Protein AF-A0A7Y3JF24-F1 (afdb_monomer_lite)

pLDDT: mean 71.22, std 14.83, range [37.09, 92.19]

Radius of gyration: 45.3 Å; chains: 1; bounding box: 40×68×138 Å

Secondary structure (DSSP, 8-state):
---------------------PPPP--PPPPP------PPP-SPPPPEEEEEETTEEETTTSS--TT-PEEEEPPPPPPPPP--PPPP-

Structure (mmCIF, N/CA/C/O backbone):
data_AF-A0A7Y3JF24-F1
#
_entry.id   AF-A0A7Y3JF24-F1
#
loop_
_atom_site.group_PDB
_atom_site.id
_atom_site.type_symbol
_atom_site.label_atom_id
_atom_site.label_alt_id
_atom_site.label_comp_id
_atom_site.label_asym_id
_atom_site.label_entity_id
_atom_site.label_seq_id
_atom_site.pdbx_PDB_ins_code
_atom_site.Cartn_x
_atom_site.Cartn_y
_atom_site.Cartn_z
_atom_site.occupancy
_atom_site.B_iso_or_equiv
_atom_site.auth_seq_id
_atom_site.auth_comp_id
_atom_site.auth_asym_id
_atom_site.auth_atom_id
_atom_site.pdbx_PDB_model_num
ATOM 1 N N . GLY A 1 1 ? 20.400 25.027 113.819 1.00 37.09 1 GLY A N 1
ATOM 2 C CA . GLY A 1 1 ? 19.270 24.858 112.885 1.00 37.09 1 GLY A CA 1
ATOM 3 C C . GLY A 1 1 ? 19.347 26.006 111.913 1.00 37.09 1 GLY A C 1
ATOM 4 O O . GLY A 1 1 ? 19.599 27.105 112.376 1.00 37.09 1 GLY A O 1
ATOM 5 N N . GLY A 1 2 ? 19.332 25.808 110.595 1.00 41.28 2 GLY A N 1
ATOM 6 C CA . GLY A 1 2 ? 18.331 25.018 109.866 1.00 41.28 2 GLY A CA 1
ATOM 7 C C . GLY A 1 2 ? 17.032 25.826 109.916 1.00 41.28 2 GLY A C 1
ATOM 8 O O . GLY A 1 2 ? 16.512 25.998 111.010 1.00 41.28 2 GLY A O 1
ATOM 9 N N . ASP A 1 3 ? 16.515 26.423 108.852 1.00 44.97 3 ASP A N 1
ATOM 10 C CA . ASP A 1 3 ? 16.680 26.194 107.418 1.00 44.97 3 ASP A CA 1
ATOM 11 C C . ASP A 1 3 ? 16.453 27.532 106.685 1.00 44.97 3 ASP A C 1
ATOM 13 O O . ASP A 1 3 ? 15.675 28.373 107.141 1.00 44.97 3 ASP A O 1
ATOM 17 N N . TRP A 1 4 ? 17.214 27.769 105.618 1.00 43.56 4 TRP A N 1
ATOM 18 C CA . TRP A 1 4 ? 17.346 29.063 104.950 1.00 43.56 4 TRP A CA 1
ATOM 19 C C . TRP A 1 4 ? 16.139 29.358 104.059 1.00 43.56 4 TRP A C 1
ATOM 21 O O . TRP A 1 4 ? 16.043 28.892 102.927 1.00 43.56 4 TRP A O 1
ATOM 31 N N . GLY A 1 5 ? 15.238 30.196 104.566 1.00 42.53 5 GLY A N 1
ATOM 32 C CA . GLY A 1 5 ? 14.264 30.889 103.739 1.00 42.53 5 GLY A CA 1
ATOM 33 C C . GLY A 1 5 ? 14.933 31.944 102.854 1.00 42.53 5 GLY A C 1
ATOM 34 O O . GLY A 1 5 ? 15.720 32.755 103.335 1.00 42.53 5 GLY A O 1
ATOM 35 N N . GLY A 1 6 ? 14.535 31.974 101.583 1.00 41.47 6 GLY A N 1
ATOM 36 C CA . GLY A 1 6 ? 14.558 33.193 100.776 1.00 41.47 6 GLY A CA 1
ATOM 37 C C . GLY A 1 6 ? 15.671 33.301 99.736 1.00 41.47 6 GLY A C 1
ATOM 38 O O . GLY A 1 6 ? 16.727 33.858 99.996 1.00 41.47 6 GLY A O 1
ATO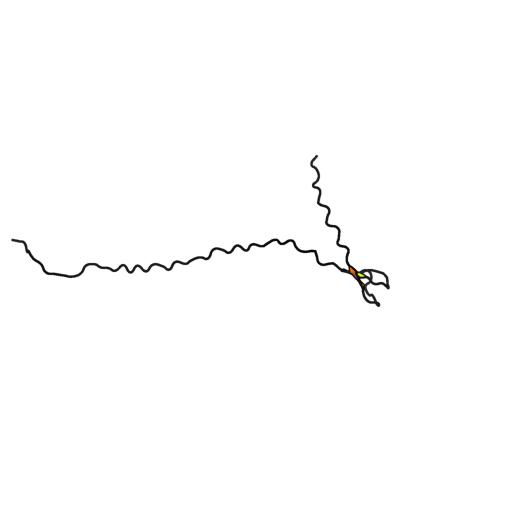M 39 N N . GLY A 1 7 ? 15.349 32.861 98.520 1.00 50.97 7 GLY A N 1
ATOM 40 C CA . GLY A 1 7 ? 15.237 33.768 97.374 1.00 50.97 7 GLY A CA 1
ATOM 41 C C . GLY A 1 7 ? 16.480 34.532 96.916 1.00 50.97 7 GLY A C 1
ATOM 42 O O . GLY A 1 7 ? 16.737 35.639 97.370 1.00 50.97 7 GLY A O 1
ATOM 43 N N . TRP A 1 8 ? 17.125 33.988 95.890 1.00 47.12 8 TRP A N 1
ATOM 44 C CA . TRP A 1 8 ? 17.653 34.695 94.716 1.00 47.12 8 TRP A CA 1
ATOM 45 C C . TRP A 1 8 ? 17.868 33.581 93.674 1.00 47.12 8 TRP A C 1
ATOM 47 O O . TRP A 1 8 ? 18.544 32.600 93.949 1.00 47.12 8 TRP A O 1
ATOM 57 N N . GLY A 1 9 ? 17.037 33.469 92.644 1.00 46.88 9 GLY A N 1
ATOM 58 C CA . GLY A 1 9 ? 17.105 34.334 91.477 1.00 46.88 9 GLY A CA 1
ATOM 59 C C . GLY A 1 9 ? 18.016 33.646 90.463 1.00 46.88 9 GLY A C 1
ATOM 60 O O . GLY A 1 9 ? 19.225 33.750 90.619 1.00 46.88 9 GLY A O 1
ATOM 61 N N . ASP A 1 10 ? 17.388 32.963 89.491 1.00 48.62 10 ASP A N 1
ATOM 62 C CA . ASP A 1 10 ? 17.936 32.753 88.142 1.00 48.62 10 ASP A CA 1
ATOM 63 C C . ASP A 1 10 ? 19.173 31.796 88.102 1.00 48.62 10 ASP A C 1
ATOM 65 O O . ASP A 1 10 ? 19.858 31.575 89.087 1.00 48.62 10 ASP A O 1
ATOM 69 N N . ASP A 1 11 ? 19.547 30.997 87.112 1.00 51.47 11 ASP A N 1
ATOM 70 C CA . ASP A 1 11 ? 19.305 30.807 85.695 1.00 51.47 11 ASP A CA 1
ATOM 71 C C . ASP A 1 11 ? 19.874 29.387 85.452 1.00 51.47 11 ASP A C 1
ATOM 73 O O . ASP A 1 11 ? 20.989 29.082 85.871 1.00 51.47 11 ASP A O 1
ATOM 77 N N . TRP A 1 12 ? 19.157 28.394 84.942 1.00 47.12 12 TRP A N 1
ATOM 78 C CA . TRP A 1 12 ? 19.286 27.965 83.548 1.00 47.12 12 TRP A CA 1
ATOM 79 C C . TRP A 1 12 ? 18.461 26.683 83.417 1.00 47.12 12 TRP A C 1
ATOM 81 O O . TRP A 1 12 ? 18.915 25.575 83.708 1.00 47.12 12 TRP A O 1
ATOM 91 N N . ALA A 1 13 ? 17.209 26.842 83.000 1.00 48.22 13 ALA A N 1
ATOM 92 C CA . ALA A 1 13 ? 16.398 25.739 82.513 1.00 48.22 13 ALA A CA 1
ATOM 93 C C . ALA A 1 13 ? 17.156 24.998 81.394 1.00 48.22 13 ALA A C 1
ATOM 95 O O . ALA A 1 13 ? 17.758 25.664 80.546 1.00 48.22 13 ALA A O 1
ATOM 96 N N . PRO A 1 14 ? 17.083 23.659 81.279 1.00 51.12 14 PRO A N 1
ATOM 97 C CA . PRO A 1 14 ? 17.454 23.001 80.040 1.00 51.12 14 PRO A CA 1
ATOM 98 C C . PRO A 1 14 ? 16.333 23.232 79.018 1.00 51.12 14 PRO A C 1
ATOM 100 O O . PRO A 1 14 ? 15.598 22.325 78.633 1.00 51.12 14 PRO A O 1
ATOM 103 N N . GLY A 1 15 ? 16.225 24.478 78.552 1.00 53.34 15 GLY A N 1
ATOM 104 C CA . GLY A 1 15 ? 15.813 24.770 77.192 1.00 53.34 15 GLY A CA 1
ATOM 105 C C . GLY A 1 15 ? 16.884 24.207 76.265 1.00 53.34 15 GLY A C 1
ATOM 106 O O . GLY A 1 15 ? 17.779 24.918 75.833 1.00 53.34 15 GLY A O 1
ATOM 107 N N . PHE A 1 16 ? 16.831 22.904 75.999 1.00 56.19 16 PHE A N 1
ATOM 108 C CA . PHE A 1 16 ? 17.550 22.315 74.875 1.00 56.19 16 PHE A CA 1
ATOM 109 C C . PHE A 1 16 ? 16.568 22.204 73.720 1.00 56.19 16 PHE A C 1
ATOM 111 O O . PHE A 1 16 ? 15.953 21.176 73.459 1.00 56.19 16 PHE A O 1
ATOM 118 N N . ASN A 1 17 ? 16.387 23.362 73.095 1.00 55.59 17 ASN A N 1
ATOM 119 C CA . ASN A 1 17 ? 15.908 23.610 71.744 1.00 55.59 17 ASN A CA 1
ATOM 120 C C . ASN A 1 17 ? 16.081 22.368 70.856 1.00 55.59 17 ASN A C 1
ATOM 122 O O . ASN A 1 17 ? 17.134 22.141 70.255 1.00 55.59 17 ASN A O 1
ATOM 126 N N . ALA A 1 18 ? 15.023 21.571 70.763 1.00 54.81 18 ALA A N 1
ATOM 127 C CA . ALA A 1 18 ? 14.914 20.498 69.800 1.00 54.81 18 ALA A CA 1
ATOM 128 C C . ALA A 1 18 ? 14.633 21.144 68.436 1.00 54.81 18 ALA A C 1
ATOM 130 O O . ALA A 1 18 ? 13.510 21.131 67.938 1.00 54.81 18 ALA A O 1
ATOM 131 N N . TRP A 1 19 ? 15.658 21.759 67.840 1.00 55.94 19 TRP A N 1
ATOM 132 C CA . TRP A 1 19 ? 15.673 22.066 66.411 1.00 55.94 19 TRP A CA 1
ATOM 133 C C . TRP A 1 19 ? 15.773 20.737 65.664 1.00 55.94 19 TRP A C 1
ATOM 135 O O . TRP A 1 19 ? 16.820 20.343 65.155 1.00 55.94 19 TRP A O 1
ATOM 145 N N . VAL A 1 20 ? 14.668 19.996 65.686 1.00 64.25 20 VAL A N 1
ATOM 146 C CA . VAL A 1 20 ? 14.496 18.749 64.960 1.00 64.25 20 VAL A CA 1
ATOM 147 C C . VAL A 1 20 ? 14.359 19.141 63.503 1.00 64.25 20 VAL A C 1
ATOM 149 O O . VAL A 1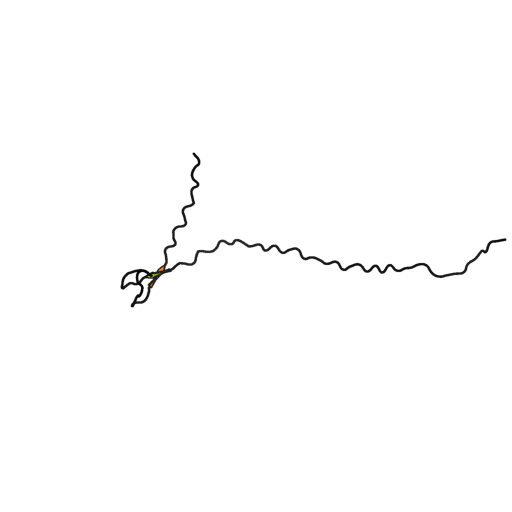 20 ? 13.324 19.641 63.065 1.00 64.25 20 VAL A O 1
ATOM 152 N N . TYR A 1 21 ? 15.441 18.966 62.757 1.00 70.88 21 TYR A N 1
ATOM 153 C CA . TYR A 1 21 ? 15.415 19.126 61.317 1.00 70.88 21 TYR A CA 1
ATOM 154 C C . TYR A 1 21 ? 14.499 18.044 60.735 1.00 70.88 21 TYR A C 1
ATOM 156 O O . TYR A 1 21 ? 14.839 16.860 60.736 1.00 70.88 21 TYR A O 1
ATOM 164 N N . ALA A 1 22 ? 13.305 18.437 60.295 1.00 74.19 22 ALA A N 1
ATOM 165 C CA . ALA A 1 22 ? 12.384 17.524 59.635 1.00 74.19 22 ALA A CA 1
ATOM 166 C C . ALA A 1 22 ? 12.936 17.180 58.239 1.00 74.19 22 ALA A C 1
ATOM 168 O O . ALA A 1 22 ? 13.303 18.092 57.493 1.00 74.19 22 ALA A O 1
ATOM 169 N N . PRO A 1 23 ? 13.019 15.892 57.862 1.00 79.62 23 PRO A N 1
ATOM 170 C CA . PRO A 1 23 ? 13.503 15.518 56.542 1.00 79.62 23 PRO A CA 1
ATOM 171 C C . PRO A 1 23 ? 12.547 16.028 55.449 1.00 79.62 23 PRO A C 1
ATOM 173 O O . PRO A 1 23 ? 11.329 16.048 55.655 1.00 79.62 23 PRO A O 1
ATOM 176 N N . PRO A 1 24 ? 13.067 16.424 54.273 1.00 78.00 24 PRO A N 1
ATOM 177 C CA . PRO A 1 24 ? 12.230 16.876 53.171 1.00 78.00 24 PRO A CA 1
ATOM 178 C C . PRO A 1 24 ? 11.392 15.714 52.620 1.00 78.00 24 PRO A C 1
ATOM 180 O O . PRO A 1 24 ? 11.912 14.641 52.313 1.00 78.00 24 PRO A O 1
ATOM 183 N N . MET A 1 25 ? 10.084 15.928 52.477 1.00 77.88 25 MET A N 1
ATOM 184 C CA . MET A 1 25 ? 9.175 14.951 51.876 1.00 77.88 25 MET A CA 1
ATOM 185 C C . MET A 1 25 ? 9.327 14.962 50.352 1.00 77.88 25 MET A C 1
ATOM 187 O O . MET A 1 25 ? 9.176 16.002 49.712 1.00 77.88 25 MET A O 1
ATOM 191 N N . VAL A 1 26 ? 9.598 13.799 49.759 1.00 81.94 26 VAL A N 1
ATOM 192 C CA . VAL A 1 26 ? 9.648 13.634 48.301 1.00 81.94 26 VAL A CA 1
ATOM 193 C C . VAL A 1 26 ? 8.256 13.258 47.805 1.00 81.94 26 VAL A C 1
ATOM 195 O O . VAL A 1 26 ? 7.766 12.165 48.084 1.00 81.94 26 VAL A O 1
ATOM 198 N N . VAL A 1 27 ? 7.617 14.153 47.052 1.00 81.25 27 VAL A N 1
ATOM 199 C CA . VAL A 1 27 ? 6.354 13.846 46.370 1.00 81.25 27 VAL A CA 1
ATOM 200 C C . VAL A 1 27 ? 6.675 13.031 45.119 1.00 81.25 27 VAL A C 1
ATOM 202 O O . VAL A 1 27 ? 7.219 13.553 44.148 1.00 81.25 27 VAL A O 1
ATOM 205 N N . GLN A 1 28 ? 6.355 11.738 45.140 1.00 81.31 28 GLN A N 1
ATOM 206 C CA . GLN A 1 28 ? 6.417 10.909 43.939 1.00 81.31 28 GLN A CA 1
ATOM 207 C C . GLN A 1 28 ? 5.203 11.203 43.059 1.00 81.31 28 GLN A C 1
ATOM 209 O O . GLN A 1 28 ? 4.058 11.053 43.486 1.00 81.31 28 GLN A O 1
ATOM 214 N N . ALA A 1 29 ? 5.455 11.623 41.820 1.00 83.69 29 ALA A N 1
ATOM 215 C CA . ALA A 1 29 ? 4.399 11.769 40.832 1.00 83.69 29 ALA A CA 1
ATOM 216 C C . ALA A 1 29 ? 3.775 10.392 40.527 1.00 83.69 29 ALA A C 1
ATOM 218 O O . ALA A 1 29 ? 4.508 9.404 40.403 1.00 83.69 29 ALA A O 1
ATOM 219 N N . PRO A 1 30 ? 2.441 10.302 40.389 1.00 83.44 30 PRO A N 1
ATOM 220 C CA . PRO A 1 30 ? 1.794 9.042 40.065 1.00 83.44 30 PRO A CA 1
ATOM 221 C C . PRO A 1 30 ? 2.241 8.552 38.679 1.00 83.44 30 PRO A C 1
ATOM 223 O O . PRO A 1 30 ? 2.371 9.366 37.752 1.00 83.44 30 PRO A O 1
ATOM 226 N N . PRO A 1 31 ? 2.443 7.232 38.502 1.00 80.69 31 PRO A N 1
ATOM 227 C CA . PRO A 1 31 ? 2.821 6.673 37.214 1.00 80.69 31 PRO A CA 1
ATOM 228 C C . PRO A 1 31 ? 1.737 6.997 36.186 1.00 80.69 31 PRO A C 1
ATOM 230 O O . PRO A 1 31 ? 0.573 6.620 36.339 1.00 80.69 31 PRO A O 1
ATOM 233 N N . GLN A 1 32 ? 2.126 7.715 35.135 1.00 80.38 32 GLN A N 1
ATOM 234 C CA . GLN A 1 32 ? 1.232 8.040 34.033 1.00 80.38 32 GLN A CA 1
ATOM 235 C C . GLN A 1 32 ? 0.943 6.753 33.261 1.00 80.38 32 GLN A C 1
ATOM 237 O O . GLN A 1 32 ? 1.853 6.113 32.730 1.00 80.38 32 GLN A O 1
ATOM 242 N N . ARG A 1 33 ? -0.327 6.344 33.212 1.00 75.25 33 ARG A N 1
ATOM 243 C CA . ARG A 1 33 ? -0.737 5.223 32.365 1.00 75.25 33 ARG A CA 1
ATOM 244 C C . ARG A 1 33 ? -0.913 5.735 30.944 1.00 75.25 33 ARG A C 1
ATOM 246 O O . ARG A 1 33 ? -1.801 6.536 30.678 1.00 75.25 33 ARG A O 1
ATOM 253 N N . ILE A 1 34 ? -0.072 5.255 30.034 1.00 78.94 34 ILE A N 1
ATOM 254 C CA . ILE A 1 34 ? -0.236 5.491 28.601 1.00 78.94 34 ILE A CA 1
ATOM 255 C C . ILE A 1 34 ? -1.469 4.705 28.152 1.00 78.94 34 ILE A C 1
ATOM 257 O O . ILE A 1 34 ? -1.465 3.474 28.145 1.00 78.94 34 ILE A O 1
ATOM 261 N N . GLN A 1 35 ? -2.543 5.415 27.817 1.00 75.94 35 GLN A N 1
ATOM 262 C CA . GLN A 1 35 ? -3.726 4.819 27.210 1.00 75.94 35 GLN A CA 1
ATOM 263 C C . GLN A 1 35 ? -3.494 4.759 25.700 1.00 75.94 35 GLN A C 1
ATOM 265 O O . GLN A 1 35 ? -3.597 5.767 25.006 1.00 75.94 35 GLN A O 1
ATOM 270 N N . VAL A 1 36 ? -3.141 3.578 25.189 1.00 75.75 36 VAL A N 1
ATOM 271 C CA . VAL A 1 36 ? -3.114 3.344 23.742 1.00 75.75 36 VAL A CA 1
ATOM 272 C C . VAL A 1 36 ? -4.561 3.261 23.283 1.00 75.75 36 VAL A C 1
ATOM 274 O O . VAL A 1 36 ? -5.265 2.295 23.572 1.00 75.75 36 VAL A O 1
ATOM 277 N N . GLN A 1 37 ? -5.031 4.304 22.611 1.00 74.75 37 GLN A N 1
ATOM 278 C CA . GLN A 1 37 ? -6.355 4.291 22.020 1.00 74.75 37 GLN A CA 1
ATOM 279 C C . GLN A 1 37 ? -6.280 3.460 20.739 1.00 74.75 37 GLN A C 1
ATOM 281 O O . GLN A 1 37 ? -5.679 3.871 19.749 1.00 74.75 37 GLN A O 1
ATOM 286 N N . ASN A 1 38 ? -6.854 2.257 20.775 1.00 67.81 38 ASN A N 1
ATOM 287 C CA . ASN A 1 38 ? -7.054 1.424 19.594 1.00 67.81 38 ASN A CA 1
ATOM 288 C C . ASN A 1 38 ? -8.107 2.082 18.690 1.00 67.81 38 ASN A C 1
ATOM 290 O O . ASN A 1 38 ? -9.270 1.680 18.681 1.00 67.81 38 ASN A O 1
ATOM 294 N N . LEU A 1 39 ? -7.714 3.121 17.951 1.00 74.06 39 LEU A N 1
ATOM 295 C CA . LEU A 1 39 ? -8.521 3.601 16.837 1.00 74.06 39 LEU A CA 1
ATOM 296 C C . LEU A 1 39 ? -8.536 2.513 15.753 1.00 74.06 39 LEU A C 1
ATOM 298 O O . LEU A 1 39 ? -7.504 1.872 15.523 1.00 74.06 39 LEU A O 1
ATOM 302 N N . PRO A 1 40 ? -9.679 2.285 15.083 1.00 68.75 40 PRO A N 1
ATOM 303 C CA . PRO A 1 40 ? -9.706 1.417 13.920 1.00 68.75 40 PRO A CA 1
ATOM 304 C C . PRO A 1 40 ? -8.695 1.947 12.901 1.00 68.75 40 PRO A C 1
ATOM 306 O O . PRO A 1 40 ? -8.736 3.118 12.520 1.00 68.75 40 PRO A O 1
ATOM 309 N N . LEU A 1 41 ? -7.765 1.078 12.495 1.00 67.62 41 LEU A N 1
ATOM 310 C CA . LEU A 1 41 ? -6.886 1.335 11.362 1.00 67.62 41 LEU A CA 1
ATOM 311 C C . LEU A 1 41 ? -7.805 1.677 10.186 1.00 67.62 41 LEU A C 1
ATOM 313 O O . LEU A 1 41 ? -8.730 0.920 9.887 1.00 67.62 41 LEU A O 1
ATOM 317 N N . GLY A 1 42 ? -7.612 2.857 9.595 1.00 67.38 42 GLY A N 1
ATOM 318 C CA . GLY A 1 42 ? -8.406 3.303 8.455 1.00 67.38 42 GLY A CA 1
ATOM 319 C C . GLY A 1 42 ? -8.323 2.322 7.276 1.00 67.38 42 GLY A C 1
ATOM 320 O O . GLY A 1 42 ? -7.613 1.315 7.345 1.00 67.38 42 GLY A O 1
ATOM 321 N N . PRO A 1 43 ? -9.032 2.604 6.171 1.00 66.50 43 PRO A N 1
ATOM 322 C CA . PRO A 1 43 ? -8.971 1.771 4.977 1.00 66.50 43 PRO A CA 1
ATOM 323 C C . PRO A 1 43 ? -7.514 1.505 4.592 1.00 66.50 43 PRO A C 1
ATOM 325 O O . PRO A 1 43 ? -6.706 2.436 4.549 1.00 66.50 43 PRO A O 1
ATOM 328 N N . ALA A 1 44 ? -7.177 0.236 4.349 1.00 67.56 44 ALA A N 1
ATOM 329 C CA . ALA A 1 44 ? -5.839 -0.127 3.908 1.00 67.56 44 ALA A CA 1
ATOM 330 C C . ALA A 1 44 ? -5.479 0.692 2.654 1.00 67.56 44 ALA A C 1
ATOM 332 O O . ALA A 1 44 ? -6.353 0.906 1.803 1.00 67.56 44 ALA A O 1
ATOM 333 N N . PRO A 1 45 ? -4.227 1.168 2.528 1.00 66.06 45 PRO A N 1
ATOM 334 C CA . PRO A 1 45 ? -3.820 1.900 1.341 1.00 66.06 45 PRO A CA 1
ATOM 335 C C . PRO A 1 45 ? -4.069 1.033 0.097 1.00 66.06 45 PRO A C 1
ATOM 337 O O . PRO A 1 45 ? -3.837 -0.181 0.146 1.00 66.06 45 PRO A O 1
ATOM 340 N N . PRO A 1 46 ? -4.558 1.623 -1.009 1.00 68.19 46 PRO A N 1
ATOM 341 C CA . PRO A 1 46 ? -4.778 0.881 -2.241 1.00 68.19 46 PRO A CA 1
ATOM 342 C C . PRO A 1 46 ? -3.457 0.258 -2.688 1.00 68.19 46 PRO A C 1
ATOM 344 O O . PRO A 1 46 ? -2.440 0.944 -2.805 1.00 68.19 46 PRO A O 1
ATOM 347 N N . SER A 1 47 ? -3.472 -1.054 -2.909 1.00 80.56 47 SER A N 1
ATOM 348 C CA . SER A 1 47 ? -2.359 -1.739 -3.553 1.00 80.56 47 SER A CA 1
ATOM 349 C C . SER A 1 47 ? -2.477 -1.547 -5.065 1.00 80.56 47 SER A C 1
ATOM 351 O O . SER A 1 47 ? -3.576 -1.360 -5.595 1.00 80.56 47 SER A O 1
ATOM 353 N N . TYR A 1 48 ? -1.350 -1.555 -5.765 1.00 85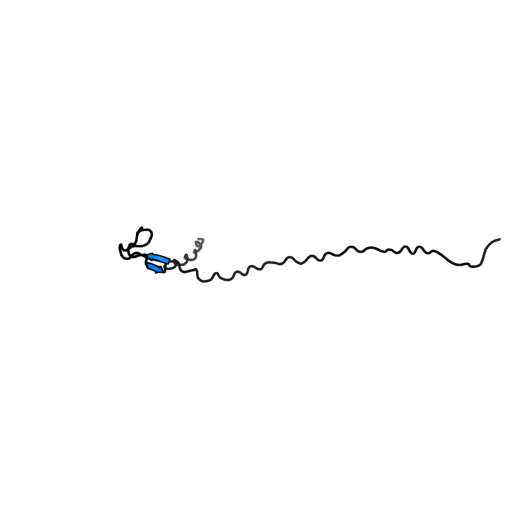.62 48 TYR A N 1
ATOM 354 C CA . TYR A 1 48 ? -1.295 -1.277 -7.195 1.00 85.62 48 TYR A CA 1
ATOM 355 C C . TYR A 1 48 ? -0.520 -2.370 -7.920 1.00 85.62 48 TYR A C 1
ATOM 357 O O . TYR A 1 48 ? 0.521 -2.824 -7.448 1.00 85.62 48 TYR A O 1
ATOM 365 N N . TRP A 1 49 ? -1.022 -2.757 -9.089 1.00 87.38 49 TRP A N 1
ATOM 366 C CA . TRP A 1 49 ? -0.323 -3.615 -10.037 1.00 87.38 49 TRP A CA 1
ATOM 367 C C . TRP A 1 49 ? 0.196 -2.796 -11.207 1.00 87.38 49 TRP A C 1
ATOM 369 O O . TRP A 1 49 ? -0.362 -1.757 -11.556 1.00 87.38 49 TRP A O 1
ATOM 379 N N . TYR A 1 50 ? 1.238 -3.307 -11.850 1.00 90.75 50 TYR A N 1
ATOM 380 C CA . TYR A 1 50 ? 1.799 -2.721 -13.056 1.00 90.75 50 TYR A CA 1
ATOM 381 C C . TYR A 1 50 ? 1.468 -3.623 -14.238 1.00 90.75 50 TYR A C 1
ATOM 383 O O . TYR A 1 50 ? 1.832 -4.800 -14.245 1.00 90.75 50 TYR A O 1
ATOM 391 N N . TYR A 1 51 ? 0.754 -3.069 -15.213 1.00 90.75 51 TYR A N 1
ATOM 392 C CA . TYR A 1 51 ? 0.357 -3.730 -16.448 1.00 90.75 51 TYR A CA 1
ATOM 393 C C . TYR A 1 51 ? 1.095 -3.124 -17.642 1.00 90.75 51 TYR A C 1
ATOM 395 O O . TYR A 1 51 ? 1.186 -1.906 -17.778 1.00 90.75 51 TYR A O 1
ATOM 403 N N . CYS A 1 52 ? 1.621 -3.972 -18.513 1.00 91.69 52 CYS A N 1
ATOM 404 C CA . CYS A 1 52 ? 2.174 -3.594 -19.799 1.00 91.69 52 CYS A CA 1
ATOM 405 C C . CYS A 1 52 ? 1.159 -3.953 -20.883 1.00 91.69 52 CYS A C 1
ATOM 407 O O . CYS A 1 52 ? 0.624 -5.058 -20.880 1.00 91.69 52 CYS A O 1
ATOM 409 N N . SER A 1 53 ? 0.896 -3.037 -21.816 1.00 87.31 53 SER A N 1
ATOM 410 C CA . SER A 1 53 ? -0.020 -3.300 -22.935 1.00 87.31 53 SER A CA 1
ATOM 411 C C . SER A 1 53 ? 0.657 -4.025 -24.099 1.00 87.31 53 SER A C 1
ATOM 413 O O . SER A 1 53 ? -0.015 -4.726 -24.850 1.00 87.31 53 SER A O 1
ATOM 415 N N . ASN A 1 54 ? 1.973 -3.859 -24.268 1.00 82.81 54 ASN A N 1
ATOM 416 C CA . ASN A 1 54 ? 2.740 -4.509 -25.328 1.00 82.81 54 ASN A CA 1
ATOM 417 C C . ASN A 1 54 ? 4.188 -4.803 -24.867 1.00 82.81 54 ASN A C 1
ATOM 419 O O . ASN A 1 54 ? 4.996 -3.871 -24.813 1.00 82.81 54 ASN A O 1
ATOM 423 N N . PRO A 1 55 ? 4.523 -6.062 -24.524 1.00 86.69 55 PRO A N 1
ATOM 424 C CA . PRO A 1 55 ? 3.643 -7.232 -24.552 1.00 86.69 55 PRO A CA 1
ATOM 425 C C . PRO A 1 55 ? 2.584 -7.162 -23.444 1.00 86.69 55 PRO A C 1
ATOM 427 O O . PRO A 1 55 ? 2.867 -6.682 -22.349 1.00 86.69 55 PRO A O 1
ATOM 430 N N . ALA A 1 56 ? 1.371 -7.640 -23.730 1.00 87.12 56 ALA A N 1
ATOM 431 C CA . ALA A 1 56 ? 0.276 -7.660 -22.765 1.00 87.12 56 ALA A CA 1
ATOM 432 C C . ALA A 1 56 ? 0.621 -8.551 -21.559 1.00 87.12 56 ALA A C 1
ATOM 434 O O . ALA A 1 56 ? 0.810 -9.758 -21.718 1.00 87.12 56 ALA A O 1
ATOM 435 N N . GLY A 1 57 ? 0.698 -7.977 -20.357 1.00 88.00 57 GLY A N 1
ATOM 436 C CA . GLY A 1 57 ? 0.964 -8.748 -19.143 1.00 88.00 57 GLY A CA 1
ATOM 437 C C . GLY A 1 57 ? 1.267 -7.906 -17.910 1.00 88.00 57 GLY A C 1
ATOM 438 O O . GLY A 1 57 ? 1.446 -6.694 -17.987 1.00 88.00 57 GLY A O 1
ATOM 439 N 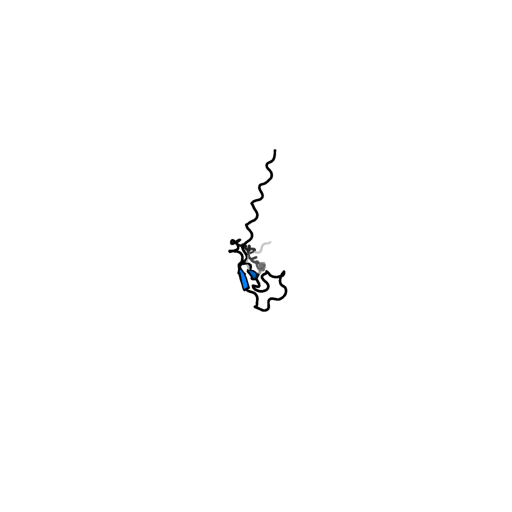N . TYR A 1 58 ? 1.330 -8.558 -16.753 1.00 88.50 58 TYR A N 1
ATOM 440 C CA . TYR A 1 58 ? 1.600 -7.906 -15.472 1.00 88.50 58 TYR A CA 1
ATOM 441 C C . TYR A 1 58 ? 3.050 -8.111 -15.027 1.00 88.50 58 TYR A C 1
ATOM 443 O O . TYR A 1 58 ? 3.688 -9.108 -15.371 1.00 88.50 58 TYR A O 1
ATOM 451 N N . TYR A 1 59 ? 3.582 -7.183 -14.236 1.00 87.12 59 TYR A N 1
ATOM 452 C CA . TYR A 1 59 ? 4.852 -7.394 -13.542 1.00 87.12 59 TYR A CA 1
ATOM 453 C C . TYR A 1 59 ? 4.690 -8.505 -12.486 1.00 87.12 59 TYR A C 1
ATOM 455 O O . TYR A 1 59 ? 3.689 -8.489 -11.765 1.00 87.12 59 TYR A O 1
ATOM 463 N N . PRO A 1 60 ? 5.634 -9.459 -12.341 1.00 85.94 60 PRO A N 1
ATOM 464 C CA . PRO A 1 60 ? 6.946 -9.567 -12.996 1.00 85.94 60 PRO A CA 1
ATOM 465 C C . PRO A 1 60 ? 6.971 -10.443 -14.263 1.00 85.94 60 PRO A C 1
ATOM 467 O O . PRO A 1 60 ? 8.050 -10.721 -14.781 1.00 85.94 60 PRO A O 1
ATOM 470 N N . GLN A 1 61 ? 5.818 -10.912 -14.757 1.00 87.56 61 GLN A N 1
ATOM 471 C CA . GLN A 1 61 ? 5.752 -11.796 -15.933 1.00 87.56 61 GLN A CA 1
ATOM 472 C C . GLN A 1 61 ? 6.357 -11.133 -17.176 1.00 87.56 61 GLN A C 1
ATOM 474 O O . GLN A 1 61 ? 7.029 -11.790 -17.968 1.00 87.56 61 GLN A O 1
ATOM 479 N N . ILE A 1 62 ? 6.144 -9.824 -17.322 1.00 90.31 62 ILE A N 1
ATOM 480 C CA . ILE A 1 62 ? 6.867 -8.987 -18.276 1.00 90.31 62 ILE A CA 1
ATOM 481 C C . ILE A 1 62 ? 7.984 -8.276 -17.506 1.00 9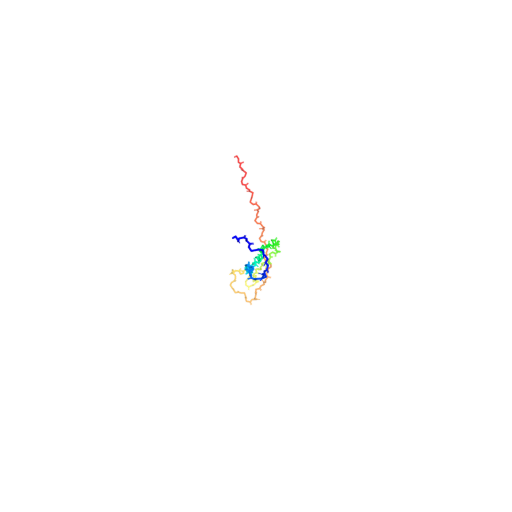0.31 62 ILE A C 1
ATOM 483 O O . ILE A 1 62 ? 7.710 -7.496 -16.600 1.00 90.31 62 ILE A O 1
ATOM 487 N N . ALA A 1 63 ? 9.245 -8.542 -17.848 1.00 84.94 63 ALA A N 1
ATOM 488 C CA . ALA A 1 63 ? 10.382 -7.896 -17.185 1.00 84.94 63 ALA A CA 1
ATOM 489 C C . ALA A 1 63 ? 10.591 -6.448 -17.665 1.00 84.94 63 ALA A C 1
ATOM 491 O O . ALA A 1 63 ? 10.916 -5.567 -16.872 1.00 84.94 63 ALA A O 1
ATOM 492 N N . THR A 1 64 ? 10.357 -6.192 -18.957 1.00 84.81 64 THR A N 1
ATOM 493 C CA . THR A 1 64 ? 10.618 -4.895 -19.592 1.00 84.81 64 THR A CA 1
ATOM 494 C C . THR A 1 64 ? 9.428 -4.478 -20.445 1.00 84.81 64 THR A C 1
ATOM 496 O O . THR A 1 64 ? 9.064 -5.183 -21.384 1.00 84.81 64 THR A O 1
ATOM 499 N N . CYS A 1 65 ? 8.849 -3.314 -20.141 1.00 88.38 65 CYS A N 1
ATOM 500 C CA . CYS A 1 65 ? 7.774 -2.717 -20.928 1.00 88.38 65 CYS A CA 1
ATOM 501 C C . CYS A 1 65 ? 8.290 -1.468 -21.670 1.00 88.38 65 CYS A C 1
ATOM 503 O O . CYS A 1 65 ? 8.504 -0.440 -21.023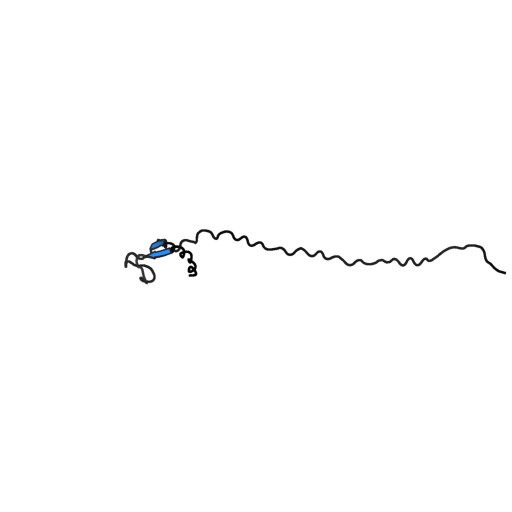 1.00 88.38 65 CYS A O 1
ATOM 505 N N . PRO A 1 66 ? 8.493 -1.511 -23.002 1.00 85.88 66 PRO A N 1
ATOM 506 C CA . PRO A 1 66 ? 9.035 -0.379 -23.764 1.00 85.88 66 PRO A CA 1
ATOM 507 C C . PRO A 1 66 ? 8.076 0.819 -23.834 1.00 85.88 66 PRO A C 1
ATOM 509 O O . PRO A 1 66 ? 8.523 1.955 -23.945 1.00 85.88 66 PRO A O 1
ATOM 512 N N . ALA A 1 67 ? 6.767 0.578 -23.730 1.00 85.94 67 ALA A N 1
ATOM 513 C CA . ALA A 1 67 ? 5.746 1.625 -23.675 1.00 85.94 67 ALA A CA 1
ATOM 514 C C . ALA A 1 67 ? 5.583 2.251 -22.274 1.00 85.94 67 ALA A C 1
ATOM 516 O O . ALA A 1 67 ? 4.808 3.191 -22.111 1.00 85.94 67 ALA A O 1
ATOM 517 N N . GLY A 1 68 ? 6.300 1.737 -21.268 1.00 82.94 68 GLY A N 1
ATOM 518 C CA . GLY A 1 68 ? 6.096 2.088 -19.866 1.00 82.94 68 GLY A CA 1
ATOM 519 C C . GLY A 1 68 ? 4.935 1.326 -19.219 1.00 82.94 68 GLY A C 1
ATOM 520 O O . GLY A 1 68 ? 4.055 0.782 -19.884 1.00 82.94 68 GLY A O 1
ATOM 521 N N . TRP A 1 69 ? 4.959 1.256 -17.890 1.00 92.19 69 TRP A N 1
ATOM 522 C CA . TRP A 1 69 ? 3.984 0.505 -17.103 1.00 92.19 69 TRP A CA 1
ATOM 523 C C . TRP A 1 69 ? 2.737 1.336 -16.794 1.00 92.19 69 TRP A C 1
ATOM 525 O O . TRP A 1 69 ? 2.839 2.451 -16.284 1.00 92.19 69 TRP A O 1
ATOM 535 N N . ALA A 1 70 ? 1.559 0.764 -17.030 1.00 89.81 70 ALA A N 1
ATOM 536 C CA . ALA A 1 70 ? 0.288 1.306 -16.569 1.00 89.81 70 ALA A CA 1
ATOM 537 C C . ALA A 1 70 ? 0.004 0.827 -15.139 1.00 89.81 70 ALA A C 1
ATOM 539 O O . ALA A 1 70 ? 0.015 -0.373 -14.862 1.00 89.81 70 ALA A O 1
ATOM 540 N N . GLN A 1 71 ? -0.265 1.761 -14.229 1.00 88.25 71 GLN A N 1
ATOM 541 C CA . GLN A 1 71 ? -0.631 1.444 -12.852 1.00 88.25 71 GLN A CA 1
ATOM 542 C C . GLN A 1 71 ? -2.130 1.138 -12.771 1.00 88.25 71 GLN A C 1
ATOM 544 O O . GLN A 1 71 ? -2.965 1.972 -13.121 1.00 88.25 71 GLN A O 1
ATOM 549 N N . VAL A 1 72 ? -2.471 -0.059 -12.305 1.00 87.38 72 VAL A N 1
ATOM 550 C CA . VAL A 1 72 ? -3.849 -0.544 -12.173 1.00 87.38 72 VAL A CA 1
ATOM 551 C C . VAL A 1 72 ? -4.141 -0.783 -10.697 1.00 87.38 72 VAL A C 1
ATOM 553 O O . VAL A 1 72 ? -3.297 -1.302 -9.968 1.00 87.38 72 VAL A O 1
ATOM 556 N N . LEU A 1 73 ? -5.333 -0.400 -10.239 1.00 80.94 73 LEU A N 1
ATOM 557 C CA . LEU A 1 73 ? -5.767 -0.678 -8.872 1.00 80.94 73 LEU A CA 1
ATOM 558 C C . LEU A 1 73 ? -5.801 -2.191 -8.639 1.00 80.94 73 LEU A C 1
ATOM 560 O O . LEU A 1 73 ? -6.444 -2.930 -9.386 1.00 80.94 73 LEU A O 1
ATOM 564 N N . ALA A 1 74 ? -5.115 -2.651 -7.595 1.00 77.62 74 ALA A N 1
ATOM 565 C CA . ALA A 1 74 ? -5.273 -4.014 -7.130 1.00 77.62 74 ALA A CA 1
ATOM 566 C C . ALA A 1 74 ? -6.656 -4.161 -6.512 1.00 77.62 74 ALA A C 1
ATOM 568 O O . ALA A 1 74 ? -7.022 -3.417 -5.600 1.00 77.62 74 ALA A O 1
ATOM 569 N N . GLN A 1 75 ? -7.411 -5.149 -6.989 1.00 69.69 75 GLN A N 1
ATOM 570 C CA . GLN A 1 75 ? -8.613 -5.573 -6.292 1.00 69.69 75 GLN A CA 1
ATOM 571 C C . GLN A 1 75 ? -8.187 -6.022 -4.884 1.00 69.69 75 GLN A C 1
ATOM 573 O O . GLN A 1 75 ? -7.313 -6.891 -4.774 1.00 69.69 75 GLN A O 1
ATOM 578 N N . PRO A 1 76 ? -8.754 -5.450 -3.808 1.00 61.88 76 PRO A N 1
ATOM 579 C CA . PRO A 1 76 ? -8.511 -5.951 -2.465 1.00 61.88 76 PRO A CA 1
ATOM 580 C C . PRO A 1 76 ? -8.875 -7.436 -2.426 1.00 61.88 76 PRO A C 1
ATOM 582 O O . PRO A 1 76 ? -9.948 -7.818 -2.902 1.00 61.88 76 PRO A O 1
ATOM 585 N N . ALA A 1 77 ? -7.990 -8.276 -1.885 1.00 60.69 77 ALA A N 1
ATOM 586 C CA . ALA A 1 77 ? -8.348 -9.663 -1.623 1.00 60.69 77 ALA A CA 1
ATOM 587 C C . ALA A 1 77 ? -9.595 -9.672 -0.719 1.00 60.69 77 ALA A C 1
ATOM 589 O O . ALA A 1 77 ? -9.653 -8.875 0.226 1.00 60.69 77 ALA A O 1
ATOM 590 N N . PRO A 1 78 ? -10.604 -10.518 -0.999 1.00 61.81 78 PRO A N 1
ATOM 591 C CA . PRO A 1 78 ? -11.756 -10.627 -0.120 1.00 61.81 78 PRO A CA 1
ATOM 592 C C . PRO A 1 78 ? -11.266 -10.966 1.295 1.00 61.81 78 PRO A C 1
ATOM 594 O O . PRO A 1 78 ? -10.311 -11.740 1.435 1.00 61.81 78 PRO A O 1
ATOM 597 N N . PRO A 1 79 ? -11.868 -10.376 2.343 1.00 63.28 79 PRO A N 1
ATOM 598 C CA . PRO A 1 79 ? -11.476 -10.676 3.711 1.00 63.28 79 PRO A CA 1
ATOM 599 C C . PRO A 1 79 ? -11.546 -12.193 3.933 1.00 63.28 79 PRO A C 1
ATOM 601 O O . PRO A 1 79 ? -12.454 -12.838 3.393 1.00 63.28 79 PRO A O 1
ATOM 604 N N . PRO A 1 80 ? -10.598 -12.781 4.690 1.00 66.38 80 PRO A N 1
ATOM 605 C CA . PRO A 1 80 ? -10.642 -14.203 4.989 1.00 66.38 80 PRO A CA 1
ATOM 606 C C . PRO A 1 80 ? -12.012 -14.523 5.582 1.00 66.38 80 PRO A C 1
ATOM 608 O O . PRO A 1 80 ? -12.478 -13.824 6.486 1.00 66.38 80 PRO A O 1
ATOM 611 N N . ALA A 1 81 ? -12.675 -15.545 5.033 1.00 72.50 81 ALA A N 1
ATOM 612 C CA . ALA A 1 81 ? -13.956 -15.993 5.556 1.00 72.50 81 ALA A CA 1
ATOM 613 C C . ALA A 1 81 ? -13.805 -16.218 7.071 1.00 72.50 81 ALA A C 1
ATOM 615 O O . ALA A 1 81 ? -12.791 -16.796 7.482 1.00 72.50 81 ALA A O 1
ATOM 616 N N . PRO A 1 82 ? -14.754 -15.752 7.907 1.00 71.56 82 PRO A N 1
ATOM 617 C CA . PRO A 1 82 ? -14.696 -16.020 9.335 1.00 71.56 82 PRO A CA 1
ATOM 618 C C . PRO A 1 82 ? -14.541 -17.527 9.513 1.00 71.56 82 PRO A C 1
ATOM 620 O O . PRO A 1 82 ? -15.348 -18.300 8.995 1.00 71.56 82 PRO A O 1
ATOM 623 N N . ALA A 1 83 ? -13.456 -17.935 10.173 1.00 65.75 83 ALA A N 1
ATOM 624 C CA . ALA A 1 83 ? -13.192 -19.331 10.461 1.00 65.75 83 ALA A CA 1
ATOM 625 C C . ALA A 1 83 ? -14.383 -19.861 11.261 1.00 65.75 83 ALA A C 1
ATOM 627 O O . ALA A 1 83 ? -14.528 -19.546 12.440 1.00 65.75 83 ALA A O 1
ATOM 628 N N . VAL A 1 84 ? -15.275 -20.607 10.606 1.00 66.44 84 VAL A N 1
ATOM 629 C CA . VAL A 1 84 ? -16.362 -21.297 11.292 1.00 66.44 84 VAL A CA 1
ATOM 630 C C . VAL A 1 84 ? -15.672 -22.350 12.158 1.00 66.44 84 VAL A C 1
ATOM 632 O O . VAL A 1 84 ? -15.023 -23.240 11.598 1.00 66.44 84 VAL A O 1
ATOM 635 N N . PRO A 1 85 ? -15.719 -22.249 13.499 1.00 70.00 85 PRO A N 1
ATOM 636 C CA . PRO A 1 85 ? -15.145 -23.289 14.335 1.00 70.00 85 PRO A CA 1
ATOM 637 C C . PRO A 1 85 ? -15.847 -24.611 13.993 1.00 70.00 85 PRO A C 1
ATOM 639 O O . PRO A 1 85 ? -17.068 -24.611 13.800 1.00 70.00 85 PRO A O 1
ATOM 642 N N . PRO A 1 86 ? -15.118 -25.736 13.879 1.00 65.31 86 PRO A N 1
ATOM 643 C CA . PRO A 1 86 ? -15.745 -27.013 13.580 1.00 65.31 86 PRO A CA 1
ATOM 644 C C . PRO A 1 86 ? -16.784 -27.320 14.663 1.00 65.31 86 PRO A C 1
ATOM 646 O O . PRO A 1 86 ? -16.472 -27.326 15.856 1.00 65.31 86 PRO A O 1
ATOM 649 N N . ALA A 1 87 ? -18.032 -27.543 14.243 1.00 67.62 87 ALA A N 1
ATOM 650 C CA . ALA A 1 87 ? -19.109 -27.955 15.129 1.00 67.62 87 ALA A CA 1
ATOM 651 C C . ALA A 1 87 ? -18.709 -29.274 15.805 1.00 67.62 87 ALA A C 1
ATOM 653 O O . ALA A 1 87 ? -18.496 -30.283 15.129 1.00 67.62 87 ALA A O 1
ATOM 654 N N . LYS A 1 88 ? -18.567 -29.256 17.136 1.00 56.72 88 LYS A N 1
ATOM 655 C CA . LYS A 1 88 ? -18.343 -30.474 17.919 1.00 56.72 88 LYS A CA 1
ATOM 656 C C . LYS A 1 88 ? -19.571 -31.375 17.765 1.00 56.72 88 LYS A C 1
ATOM 658 O O . LYS A 1 88 ? -20.683 -30.933 18.045 1.00 56.72 88 LYS A O 1
ATOM 663 N N . ARG A 1 89 ? -19.344 -32.591 17.271 1.00 61.56 89 ARG A N 1
ATOM 664 C CA . ARG A 1 89 ? -20.329 -33.673 17.184 1.00 61.56 89 ARG A CA 1
ATOM 665 C C . ARG A 1 89 ? -20.310 -34.502 18.457 1.00 61.56 89 ARG A C 1
ATOM 667 O O . ARG A 1 89 ? -19.208 -34.619 19.040 1.00 61.56 89 ARG A O 1
#

Sequence (89 aa):
GGDWGGGWGDDWAPGFNAWVYAPPMVVQAPPQRIQVQNLPLGPAPPSYWYYCSNPAGYYPQIATCPAGWAQVLAQPAPPPAPAVPPAKR

Foldseek 3Di:
DDDDDDDDDDDDDPPPPCPPDDDDDDDDDPDDDDDDPPDPDPDDPFDWWWAAVVVGDTPPVPPDHPVGTDIDTDDPDPPPDPPPPPPDD